Protein AF-A0A4Q5R7E9-F1 (afdb_monomer)

Structure (mmCIF, N/CA/C/O backbone):
data_AF-A0A4Q5R7E9-F1
#
_entry.id   AF-A0A4Q5R7E9-F1
#
loop_
_atom_site.group_PDB
_atom_site.id
_atom_site.type_symbol
_atom_site.label_atom_id
_atom_site.label_alt_id
_atom_site.label_comp_id
_atom_site.label_asym_id
_atom_site.label_entity_id
_atom_site.label_seq_id
_atom_site.pdbx_PDB_ins_code
_atom_site.Cartn_x
_atom_site.Cartn_y
_atom_site.Cartn_z
_atom_site.occupancy
_atom_site.B_iso_or_equiv
_atom_site.auth_seq_id
_atom_site.auth_comp_id
_atom_site.auth_asym_id
_atom_site.auth_atom_id
_atom_site.pdbx_PDB_model_num
ATOM 1 N N . MET A 1 1 ? 21.473 6.569 -1.368 1.00 50.16 1 MET A N 1
ATOM 2 C CA . MET A 1 1 ? 20.651 5.920 -2.413 1.00 50.16 1 MET A CA 1
ATOM 3 C C . MET A 1 1 ? 21.313 6.145 -3.765 1.00 50.16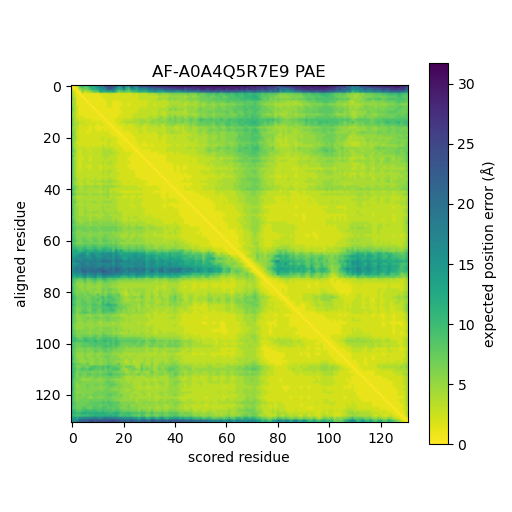 1 MET A C 1
ATOM 5 O O . MET A 1 1 ? 21.664 7.278 -4.056 1.00 50.16 1 MET A O 1
ATOM 9 N N . SER A 1 2 ? 21.540 5.091 -4.551 1.00 61.84 2 SER A N 1
ATOM 10 C CA . SER A 1 2 ? 22.075 5.212 -5.918 1.00 61.84 2 SER A CA 1
ATOM 11 C C . SER A 1 2 ? 21.026 5.866 -6.837 1.00 61.84 2 SER A C 1
ATOM 13 O O . SER A 1 2 ? 19.843 5.520 -6.760 1.00 61.84 2 SER A O 1
ATOM 15 N N . SER A 1 3 ? 21.441 6.844 -7.649 1.00 87.81 3 SER A N 1
ATOM 16 C CA . SER A 1 3 ? 20.560 7.594 -8.555 1.00 87.81 3 SER A CA 1
ATOM 17 C C . SER A 1 3 ? 20.052 6.715 -9.707 1.00 87.81 3 SER A C 1
ATOM 19 O O . SER A 1 3 ? 20.646 5.686 -10.032 1.00 87.81 3 SER A O 1
ATOM 21 N N . LEU A 1 4 ? 18.957 7.123 -10.363 1.00 92.12 4 LEU A N 1
ATOM 22 C CA . LEU A 1 4 ? 18.440 6.450 -11.567 1.00 92.12 4 LEU A CA 1
ATOM 23 C C . LEU A 1 4 ? 19.545 6.216 -12.610 1.00 92.12 4 LEU A C 1
ATOM 25 O O . LEU A 1 4 ? 19.658 5.115 -13.140 1.00 92.12 4 LEU A O 1
ATOM 29 N N . ALA A 1 5 ? 20.399 7.217 -12.839 1.00 95.31 5 ALA A N 1
ATOM 30 C CA . ALA A 1 5 ? 21.506 7.131 -13.788 1.00 95.31 5 ALA A CA 1
ATOM 31 C C . ALA A 1 5 ? 22.462 5.965 -13.480 1.00 95.31 5 ALA A C 1
ATOM 33 O O . ALA A 1 5 ? 22.836 5.225 -14.387 1.00 95.31 5 ALA A O 1
ATOM 34 N N . ALA A 1 6 ? 22.811 5.756 -12.206 1.00 95.38 6 ALA A N 1
ATOM 35 C CA . ALA A 1 6 ? 23.694 4.664 -11.804 1.00 95.38 6 ALA A CA 1
ATOM 36 C C . ALA A 1 6 ? 23.044 3.285 -12.013 1.00 95.38 6 ALA A C 1
ATOM 38 O O . ALA A 1 6 ? 23.700 2.367 -12.507 1.00 95.38 6 ALA A O 1
ATOM 39 N N . HIS A 1 7 ? 21.748 3.136 -11.708 1.00 95.12 7 HIS A N 1
ATOM 40 C CA . HIS A 1 7 ? 21.039 1.878 -11.966 1.00 95.12 7 HIS A CA 1
ATOM 41 C C . HIS A 1 7 ? 20.888 1.581 -13.461 1.00 95.12 7 HIS A C 1
ATOM 43 O O . HIS A 1 7 ? 21.051 0.428 -13.855 1.00 95.12 7 HIS A O 1
ATOM 49 N N . VAL A 1 8 ? 20.621 2.596 -14.288 1.00 96.69 8 VAL A N 1
ATOM 50 C CA . VAL A 1 8 ? 20.551 2.437 -15.749 1.00 96.69 8 VAL A CA 1
ATOM 51 C C . VAL A 1 8 ? 21.912 2.031 -16.308 1.00 96.69 8 VAL A C 1
ATOM 53 O O . VAL A 1 8 ? 21.995 1.039 -17.027 1.00 96.69 8 VAL A O 1
ATOM 56 N N . ALA A 1 9 ? 22.982 2.741 -15.938 1.00 96.88 9 ALA A N 1
ATOM 57 C CA . ALA A 1 9 ? 24.332 2.434 -16.405 1.00 96.88 9 ALA A CA 1
ATOM 58 C C . ALA A 1 9 ? 24.749 0.999 -16.047 1.00 96.88 9 ALA A C 1
ATOM 60 O O . ALA A 1 9 ? 25.239 0.266 -16.903 1.00 96.88 9 ALA A O 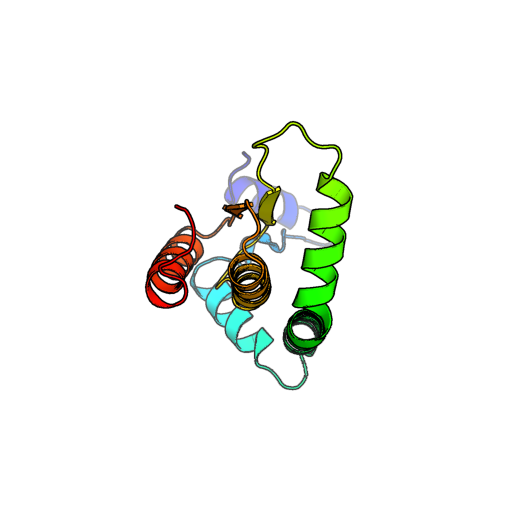1
ATOM 61 N N . HIS A 1 10 ? 24.502 0.579 -14.802 1.00 96.44 10 HIS A N 1
ATOM 62 C CA . HIS A 1 10 ? 24.806 -0.778 -14.355 1.00 96.44 10 HIS A CA 1
ATOM 63 C C . HIS A 1 10 ? 23.965 -1.830 -15.088 1.00 96.44 10 HIS A C 1
ATOM 65 O O . HIS A 1 10 ? 24.513 -2.769 -15.658 1.00 96.44 10 HIS A O 1
ATOM 71 N N . GLY A 1 11 ? 22.641 -1.665 -15.106 1.00 96.69 11 GLY A N 1
ATOM 72 C CA . GLY A 1 11 ? 21.724 -2.652 -15.672 1.00 96.69 11 GLY A CA 1
ATOM 73 C C . GLY A 1 11 ? 21.862 -2.821 -17.187 1.00 96.69 11 GLY A C 1
ATOM 74 O O . GLY A 1 11 ? 21.720 -3.928 -17.708 1.00 96.69 11 GLY A O 1
ATOM 75 N N . PHE A 1 12 ? 22.207 -1.750 -17.909 1.00 97.50 12 PHE A N 1
ATOM 76 C CA . PHE A 1 12 ? 22.389 -1.801 -19.365 1.00 97.50 12 PHE A CA 1
ATOM 77 C C . PHE A 1 12 ? 23.768 -2.324 -19.783 1.00 97.50 12 PHE A C 1
ATOM 79 O O . PHE A 1 12 ? 23.927 -2.747 -20.931 1.00 97.50 12 PHE A O 1
ATOM 86 N N . ALA A 1 13 ? 24.738 -2.345 -18.864 1.00 97.62 13 ALA A N 1
ATOM 87 C CA . ALA A 1 13 ? 26.031 -2.994 -19.068 1.00 97.62 13 ALA A CA 1
ATOM 88 C C . ALA A 1 13 ? 25.972 -4.528 -18.900 1.00 97.62 13 ALA A C 1
ATOM 90 O O . ALA A 1 13 ? 26.899 -5.222 -19.313 1.00 97.62 13 ALA A O 1
ATOM 91 N N . GLN A 1 14 ? 24.901 -5.075 -18.312 1.00 97.75 14 GLN A N 1
ATOM 92 C CA . GLN A 1 14 ? 24.735 -6.518 -18.104 1.00 97.75 14 GLN A CA 1
ATOM 93 C C . GLN A 1 14 ? 24.272 -7.263 -19.368 1.00 97.75 14 GLN A C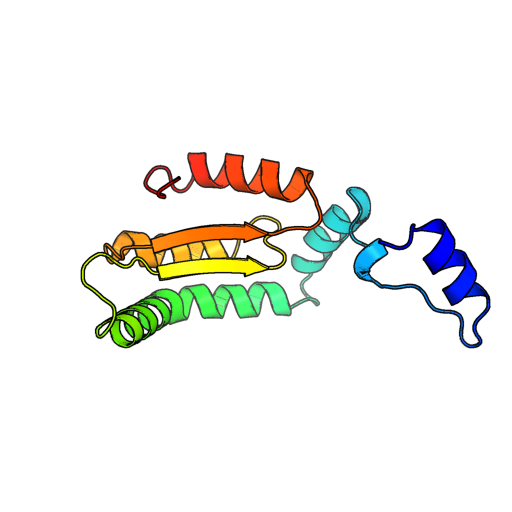 1
ATOM 95 O O . GLN A 1 14 ? 23.695 -6.685 -20.294 1.00 97.75 14 GLN A O 1
ATOM 100 N N . THR A 1 15 ? 24.501 -8.581 -19.388 1.00 96.62 15 THR A N 1
ATOM 101 C CA . THR A 1 15 ? 23.925 -9.512 -20.372 1.00 96.62 15 THR A CA 1
ATOM 102 C C . THR A 1 15 ? 23.309 -10.711 -19.634 1.00 96.62 15 THR A C 1
ATOM 104 O O . THR A 1 15 ? 24.063 -11.503 -19.070 1.00 96.62 15 THR A O 1
ATOM 107 N N . PRO A 1 16 ? 21.968 -10.854 -19.616 1.00 95.50 16 PRO A N 1
ATOM 108 C CA . PRO A 1 16 ? 20.986 -9.968 -20.248 1.00 95.50 16 PRO A CA 1
ATOM 109 C C . PRO A 1 16 ? 20.907 -8.592 -19.567 1.00 95.50 16 PRO A C 1
ATOM 111 O O . PRO A 1 16 ? 21.200 -8.451 -18.382 1.00 95.50 16 PRO A O 1
ATOM 114 N N . LYS A 1 17 ? 20.503 -7.571 -20.334 1.00 98.12 17 LYS A N 1
ATOM 115 C CA . LYS A 1 17 ? 20.248 -6.227 -19.798 1.00 98.12 17 LYS A CA 1
ATOM 116 C C . LYS A 1 17 ? 19.065 -6.278 -18.841 1.00 98.12 17 LYS A C 1
ATOM 118 O O . LYS A 1 17 ? 18.093 -6.984 -19.104 1.00 98.12 17 LYS A O 1
ATOM 123 N N . SER A 1 18 ? 19.126 -5.498 -17.770 1.00 96.44 18 SER A N 1
ATOM 124 C CA . SER A 1 18 ? 18.052 -5.437 -16.782 1.00 96.44 18 SER A CA 1
ATOM 125 C C . SER A 1 18 ? 17.833 -4.013 -16.275 1.00 96.44 18 SER A C 1
ATOM 127 O O . SER A 1 18 ? 18.714 -3.159 -16.359 1.00 96.44 18 SER A O 1
ATOM 129 N N . LEU A 1 19 ? 16.636 -3.742 -15.759 1.00 95.88 19 LEU A N 1
ATOM 130 C CA . LEU A 1 19 ? 16.340 -2.537 -14.994 1.00 95.88 19 LEU A CA 1
ATOM 131 C C . LEU A 1 19 ? 15.282 -2.884 -13.942 1.00 95.88 19 LEU A C 1
ATOM 133 O O . LEU A 1 19 ? 14.395 -3.696 -14.190 1.00 95.88 19 LEU A O 1
ATOM 137 N N . SER A 1 20 ? 15.386 -2.296 -12.749 1.00 92.81 20 SER A N 1
ATOM 138 C CA . SER A 1 20 ? 14.429 -2.557 -11.669 1.00 92.81 20 SER A CA 1
ATOM 139 C C . SER A 1 20 ? 13.022 -2.090 -12.054 1.00 92.81 20 SER A C 1
ATOM 141 O O . SER A 1 20 ? 12.843 -0.947 -12.475 1.00 92.81 20 SER A O 1
ATOM 143 N N . SER A 1 21 ? 12.018 -2.937 -11.818 1.00 92.12 21 SER A N 1
ATOM 144 C CA . SER A 1 21 ? 10.600 -2.626 -12.052 1.00 92.12 21 SER A CA 1
ATOM 145 C C . SER A 1 21 ? 10.079 -1.451 -11.224 1.00 92.12 21 SER A C 1
ATOM 147 O O . SER A 1 21 ? 9.055 -0.876 -11.573 1.00 92.12 21 SER A O 1
ATOM 149 N N . LYS A 1 22 ? 10.792 -1.025 -10.169 1.00 87.94 22 LYS A N 1
ATOM 150 C CA . LYS A 1 22 ? 10.429 0.171 -9.389 1.00 87.94 22 LYS A CA 1
ATOM 151 C C . LYS A 1 22 ? 10.333 1.438 -10.248 1.00 87.94 22 LYS A C 1
ATOM 153 O O . LYS A 1 22 ? 9.654 2.382 -9.870 1.00 87.94 22 LYS A O 1
ATOM 158 N N . TYR A 1 23 ? 11.011 1.454 -11.397 1.00 90.12 23 TYR A N 1
ATOM 159 C CA . TYR A 1 23 ? 10.977 2.562 -12.348 1.00 90.12 23 TYR A CA 1
ATOM 160 C C . TYR A 1 23 ? 9.741 2.583 -13.246 1.00 90.12 23 TYR A C 1
ATOM 162 O O . TYR A 1 23 ? 9.560 3.549 -13.977 1.00 90.12 23 TYR A O 1
ATOM 170 N N . PHE A 1 24 ? 8.872 1.572 -13.168 1.00 88.69 24 PHE A N 1
ATOM 171 C CA . PHE A 1 24 ? 7.551 1.639 -13.788 1.00 88.69 24 PHE A CA 1
ATOM 172 C C . PHE A 1 24 ? 6.601 2.589 -13.055 1.00 88.69 24 PHE A C 1
ATOM 174 O O . PHE A 1 24 ? 5.608 2.982 -13.639 1.00 88.69 24 PHE A O 1
ATOM 181 N N . TYR A 1 25 ? 6.875 2.972 -11.806 1.00 85.00 25 TYR A N 1
ATOM 182 C CA . TYR A 1 25 ? 5.913 3.682 -10.953 1.00 85.00 25 TYR A CA 1
ATOM 183 C C . TYR A 1 25 ? 6.193 5.187 -10.853 1.00 85.00 25 TYR A C 1
ATOM 185 O O . TYR A 1 25 ? 6.141 5.776 -9.772 1.00 85.00 25 TYR A O 1
ATOM 193 N N . ASP A 1 26 ? 6.510 5.824 -11.983 1.00 86.19 26 ASP A N 1
ATOM 194 C CA . ASP A 1 26 ? 6.362 7.277 -12.084 1.00 86.19 26 ASP A CA 1
ATOM 195 C C . ASP A 1 26 ? 4.868 7.656 -12.170 1.00 86.19 26 ASP A C 1
ATOM 197 O O . ASP A 1 26 ? 3.985 6.796 -12.170 1.00 86.19 26 ASP A O 1
ATOM 201 N N . ALA A 1 27 ? 4.543 8.948 -12.250 1.00 83.75 27 ALA A N 1
ATOM 202 C CA . ALA A 1 27 ? 3.144 9.377 -12.296 1.00 83.75 27 ALA A CA 1
ATOM 203 C C . ALA A 1 27 ? 2.354 8.763 -13.475 1.00 83.75 27 ALA A C 1
ATOM 205 O O . ALA A 1 27 ? 1.153 8.523 -13.352 1.00 83.75 27 ALA A O 1
ATOM 206 N N . ALA A 1 28 ? 2.996 8.520 -14.623 1.00 90.00 28 ALA A N 1
ATOM 207 C CA . ALA A 1 28 ? 2.335 7.951 -15.793 1.00 90.00 28 ALA A CA 1
ATOM 208 C C . ALA A 1 28 ? 2.154 6.437 -15.657 1.00 90.00 28 ALA A C 1
ATOM 210 O O . ALA A 1 28 ? 1.055 5.926 -15.882 1.00 90.00 28 ALA A O 1
ATOM 211 N N . GLY A 1 29 ? 3.201 5.725 -15.259 1.00 90.12 29 GLY A N 1
ATOM 212 C CA . GLY A 1 29 ? 3.146 4.283 -15.100 1.00 90.12 29 GLY A CA 1
ATOM 213 C C . GLY A 1 29 ? 2.305 3.835 -13.903 1.00 90.12 29 GLY A C 1
ATOM 214 O O . GLY A 1 29 ? 1.617 2.823 -14.011 1.00 90.12 29 GLY A O 1
ATOM 215 N N . SER A 1 30 ? 2.199 4.638 -12.839 1.00 84.62 30 SER A N 1
ATOM 216 C CA . SER A 1 30 ? 1.217 4.403 -11.769 1.00 84.62 30 SER A CA 1
ATOM 217 C C . SER A 1 30 ? -0.225 4.495 -12.282 1.00 84.62 30 SER A C 1
ATOM 219 O O . SER A 1 30 ? -1.037 3.626 -11.970 1.00 84.62 30 SER A O 1
ATOM 221 N N . ARG A 1 31 ? -0.552 5.475 -13.142 1.00 86.94 31 ARG A N 1
ATOM 222 C CA . ARG A 1 31 ? -1.881 5.544 -13.786 1.00 86.94 31 ARG A CA 1
ATOM 223 C C . ARG A 1 31 ? -2.142 4.354 -14.709 1.00 86.94 31 ARG A C 1
ATOM 225 O O . ARG A 1 31 ? -3.251 3.828 -14.716 1.00 86.94 31 ARG A O 1
ATOM 232 N N . LEU A 1 32 ? -1.135 3.909 -15.462 1.00 93.56 32 LEU A N 1
ATOM 233 C CA . LEU A 1 32 ? -1.250 2.699 -16.283 1.00 93.56 32 LEU A CA 1
ATOM 234 C C . LEU A 1 32 ? -1.485 1.457 -15.418 1.00 93.56 32 LEU A C 1
ATOM 236 O O . LEU A 1 32 ? -2.322 0.627 -15.761 1.00 93.56 32 LEU A O 1
ATOM 240 N N . PHE A 1 33 ? -0.804 1.337 -14.277 1.00 90.31 33 PHE A N 1
ATOM 241 C CA . PHE A 1 33 ? -1.015 0.224 -13.357 1.00 90.31 33 PHE A CA 1
ATOM 242 C C . PHE A 1 33 ? -2.440 0.207 -12.791 1.00 90.31 33 PHE A C 1
ATOM 244 O O . PHE A 1 33 ? -3.066 -0.848 -12.758 1.00 90.31 33 PHE A O 1
ATOM 251 N N . GLN A 1 34 ? -3.004 1.371 -12.454 1.00 88.25 34 GLN A N 1
ATOM 252 C CA . GLN A 1 34 ? -4.413 1.485 -12.054 1.00 88.25 34 GLN A CA 1
ATOM 253 C C . GLN A 1 34 ? -5.374 0.988 -13.145 1.00 88.25 34 GLN A C 1
ATOM 255 O O . GLN A 1 34 ? -6.329 0.269 -12.859 1.00 88.25 34 GLN A O 1
ATOM 260 N N . GLN A 1 35 ? -5.092 1.292 -14.415 1.00 94.19 35 GLN A N 1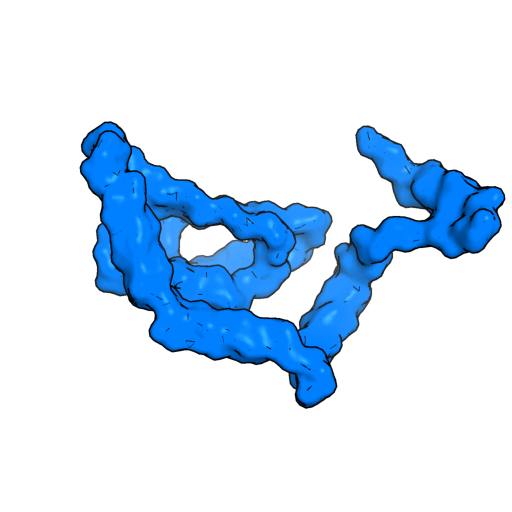
ATOM 261 C CA . GLN A 1 35 ? -5.868 0.757 -15.538 1.00 94.19 35 GLN A CA 1
ATOM 262 C C . GLN A 1 35 ? -5.701 -0.761 -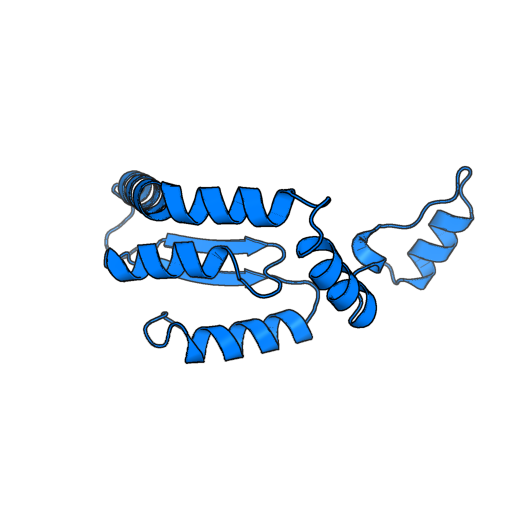15.682 1.00 94.19 35 GLN A C 1
ATOM 264 O O . GLN A 1 35 ? -6.688 -1.457 -15.908 1.00 94.19 35 GLN A O 1
ATOM 269 N N . ILE A 1 36 ? -4.480 -1.282 -15.502 1.00 95.88 36 ILE A N 1
ATOM 270 C CA . ILE A 1 36 ? -4.203 -2.726 -15.508 1.00 95.88 36 ILE A CA 1
ATOM 271 C C . ILE A 1 36 ? -5.034 -3.433 -14.437 1.00 95.88 36 ILE A C 1
ATOM 273 O O . ILE A 1 36 ? -5.638 -4.460 -14.727 1.00 95.88 36 ILE A O 1
ATOM 277 N N . MET A 1 37 ? -5.128 -2.871 -13.231 1.00 93.50 37 MET A N 1
ATOM 278 C CA . MET A 1 37 ? -5.908 -3.452 -12.134 1.00 93.50 37 MET A CA 1
ATOM 279 C C . MET A 1 37 ? -7.411 -3.577 -12.429 1.00 93.50 37 MET A C 1
ATOM 281 O O . MET A 1 37 ? -8.082 -4.416 -11.825 1.00 93.50 37 MET A O 1
ATOM 285 N N . ALA A 1 38 ? -7.938 -2.778 -13.361 1.00 93.19 38 ALA A N 1
ATOM 286 C CA . ALA A 1 38 ? -9.331 -2.837 -13.797 1.00 93.19 38 ALA A CA 1
ATOM 287 C C . ALA A 1 38 ? -9.580 -3.856 -14.927 1.00 93.19 38 ALA A C 1
ATOM 289 O O . ALA A 1 38 ? -10.737 -4.111 -15.272 1.00 93.19 38 ALA A O 1
ATOM 290 N N . LEU A 1 39 ? -8.530 -4.442 -15.516 1.00 97.19 39 LEU A N 1
ATOM 291 C CA . LEU A 1 39 ? -8.673 -5.358 -16.645 1.00 97.19 39 LEU A CA 1
ATOM 292 C C . LEU A 1 39 ? -9.346 -6.682 -16.238 1.00 97.19 39 LEU A C 1
ATOM 294 O O . LEU A 1 39 ? -9.037 -7.257 -15.184 1.00 97.19 39 LEU A O 1
ATOM 298 N N . PRO A 1 40 ? -10.223 -7.242 -17.091 1.00 96.75 40 PRO A N 1
ATOM 299 C CA . PRO A 1 40 ? -10.845 -8.538 -16.838 1.00 96.75 40 PRO A CA 1
ATOM 300 C C . PRO A 1 40 ? -9.830 -9.688 -16.813 1.00 96.75 40 PRO A C 1
ATOM 302 O O . PRO A 1 40 ? -10.106 -10.715 -16.206 1.00 96.75 40 PRO A O 1
ATOM 305 N N . GLU A 1 41 ? -8.637 -9.542 -17.377 1.00 97.69 41 GLU A N 1
ATOM 306 C CA . GLU A 1 41 ? -7.566 -10.541 -17.304 1.00 97.69 41 GLU A CA 1
ATOM 307 C C . GLU A 1 41 ? -6.764 -10.430 -15.996 1.00 97.69 41 GLU A C 1
ATOM 309 O O . GLU A 1 41 ? -6.274 -11.433 -15.472 1.00 97.69 41 GLU A O 1
ATOM 314 N N . TYR A 1 42 ? -6.673 -9.228 -15.417 1.00 97.44 42 TYR A N 1
ATOM 315 C CA . TYR A 1 42 ? -5.900 -8.961 -14.204 1.00 97.44 42 TYR A CA 1
ATOM 316 C C . TYR A 1 42 ? -6.749 -9.174 -12.944 1.00 97.44 42 TYR A C 1
ATOM 318 O O . TYR A 1 42 ? -7.223 -8.248 -12.289 1.00 97.44 42 TYR A O 1
ATOM 326 N N . TYR A 1 43 ? -6.965 -10.438 -12.587 1.00 97.19 43 TYR A N 1
ATOM 327 C CA . TYR A 1 43 ? -7.743 -10.796 -11.400 1.00 97.19 43 TYR A CA 1
ATOM 328 C C . TYR A 1 43 ? -7.170 -10.434 -10.018 1.00 97.19 43 TYR A C 1
ATOM 330 O O . TYR A 1 43 ? -7.995 -10.307 -9.110 1.00 97.19 43 TYR A O 1
ATOM 338 N N . PRO A 1 44 ? -5.847 -10.261 -9.798 1.00 96.50 44 PRO A N 1
ATOM 339 C CA . PRO A 1 44 ? -5.303 -10.110 -8.449 1.00 96.50 44 PRO A CA 1
ATOM 340 C C . PRO A 1 44 ? -6.007 -9.046 -7.603 1.00 96.50 44 PRO A C 1
ATOM 342 O O . PRO A 1 44 ? -6.461 -9.354 -6.503 1.00 96.50 44 PRO A O 1
ATOM 345 N N . THR A 1 45 ? -6.202 -7.840 -8.145 1.00 93.88 45 THR A N 1
ATOM 346 C CA . THR A 1 45 ? -6.820 -6.729 -7.407 1.00 93.88 45 THR A CA 1
ATOM 347 C C . THR A 1 45 ? -8.248 -7.047 -6.974 1.00 93.88 45 THR A C 1
ATOM 349 O O . THR A 1 45 ? -8.588 -6.871 -5.806 1.00 93.88 45 THR A O 1
ATOM 352 N N . ARG A 1 46 ? -9.091 -7.563 -7.880 1.00 95.12 46 ARG A N 1
ATOM 353 C CA . ARG A 1 46 ? -10.489 -7.894 -7.543 1.00 95.12 46 ARG A CA 1
ATOM 354 C C . ARG A 1 46 ? -10.601 -9.082 -6.593 1.00 95.12 46 ARG A C 1
ATOM 356 O O . ARG A 1 46 ? -11.496 -9.098 -5.755 1.00 95.12 46 ARG A O 1
ATOM 363 N N . THR A 1 47 ? -9.714 -10.068 -6.709 1.00 96.94 47 THR A N 1
ATOM 364 C CA . THR A 1 47 ? -9.722 -11.238 -5.826 1.00 96.94 47 THR A CA 1
ATOM 365 C C . THR A 1 47 ? -9.309 -10.851 -4.415 1.00 96.94 47 THR A C 1
ATOM 367 O O . THR A 1 47 ? -9.978 -11.237 -3.462 1.00 96.94 47 THR A O 1
ATOM 370 N N . GLU A 1 48 ? -8.258 -10.048 -4.271 1.00 95.62 48 GLU A N 1
ATOM 371 C CA . GLU A 1 48 ? -7.830 -9.545 -2.968 1.00 95.62 48 GLU A CA 1
ATOM 372 C C . GLU A 1 48 ? -8.901 -8.647 -2.336 1.00 95.62 48 GLU A C 1
ATOM 374 O O . GLU A 1 48 ? -9.233 -8.818 -1.164 1.00 95.62 48 GLU A O 1
ATOM 379 N N . LEU A 1 49 ? -9.518 -7.762 -3.128 1.00 94.75 49 LEU A N 1
ATOM 380 C CA . LEU A 1 49 ? -10.636 -6.936 -2.675 1.00 94.75 49 LEU A CA 1
ATOM 381 C C . LEU A 1 49 ? -11.793 -7.791 -2.135 1.00 94.75 49 LEU A C 1
ATOM 383 O O . LEU A 1 49 ? -12.298 -7.516 -1.049 1.00 94.75 49 LEU A O 1
ATOM 387 N N . ALA A 1 50 ? -12.176 -8.850 -2.855 1.00 96.50 50 ALA A N 1
ATOM 388 C CA . ALA A 1 50 ? -13.233 -9.765 -2.427 1.00 96.50 50 ALA A CA 1
ATOM 389 C C . ALA A 1 50 ? -12.884 -10.493 -1.116 1.00 96.50 50 ALA A C 1
ATOM 391 O O . ALA A 1 50 ? -13.762 -10.702 -0.279 1.00 96.50 50 ALA A O 1
ATOM 392 N N . ILE A 1 51 ? -11.610 -10.840 -0.902 1.00 96.38 51 ILE A N 1
ATOM 393 C CA . ILE A 1 51 ? -11.149 -11.432 0.361 1.00 96.38 51 ILE A CA 1
ATOM 394 C C . ILE A 1 51 ? -11.303 -10.427 1.505 1.00 96.38 51 ILE A C 1
ATOM 396 O O . ILE A 1 51 ? -11.885 -10.783 2.528 1.00 96.38 51 ILE A O 1
ATOM 400 N N . PHE A 1 52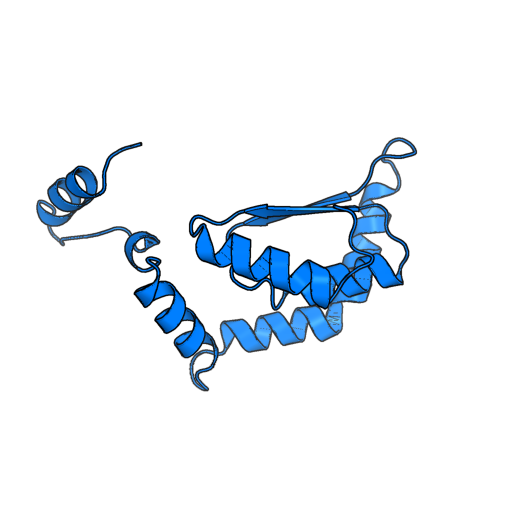 ? -10.856 -9.178 1.336 1.00 95.50 52 PHE A N 1
ATOM 401 C CA . PHE A 1 52 ? -11.032 -8.141 2.361 1.00 95.50 52 PHE A CA 1
ATOM 402 C C . PHE A 1 52 ? -12.509 -7.887 2.673 1.00 95.50 52 PHE A C 1
ATOM 404 O O . PHE A 1 52 ? -12.875 -7.811 3.840 1.00 95.50 52 PHE A O 1
ATOM 411 N N . GLN A 1 53 ? -13.371 -7.829 1.655 1.00 95.19 53 GLN A N 1
ATOM 412 C CA . GLN A 1 53 ? -14.817 -7.662 1.847 1.00 95.19 53 GLN A CA 1
ATOM 413 C C . GLN A 1 53 ? -15.449 -8.827 2.617 1.00 95.19 53 GLN A C 1
ATOM 415 O O . GLN A 1 53 ? -16.333 -8.610 3.441 1.00 95.19 53 GLN A O 1
ATOM 420 N N . ALA A 1 54 ? -15.019 -10.062 2.349 1.00 96.50 54 ALA A N 1
ATOM 421 C CA . ALA A 1 54 ? -15.593 -11.248 2.978 1.00 96.50 54 ALA A CA 1
ATOM 422 C C . ALA A 1 54 ? -15.016 -11.540 4.373 1.00 96.50 54 ALA A C 1
ATOM 424 O O . ALA A 1 54 ? -15.705 -12.125 5.205 1.00 96.50 54 ALA A O 1
ATOM 425 N N . GLN A 1 55 ? -13.750 -11.191 4.613 1.00 96.06 55 GLN A N 1
ATOM 426 C CA . GLN A 1 55 ? -12.992 -11.625 5.792 1.00 96.06 55 GLN A CA 1
ATOM 427 C C . GLN A 1 55 ? -12.550 -10.478 6.704 1.00 96.06 55 GLN A C 1
ATOM 429 O O . GLN A 1 55 ? -11.993 -10.747 7.765 1.00 96.06 55 GLN A O 1
ATOM 434 N N . GLY A 1 56 ? -12.784 -9.215 6.340 1.00 92.94 56 GLY A N 1
ATOM 435 C CA . GLY A 1 56 ? -12.266 -8.060 7.076 1.00 92.94 56 GLY A CA 1
ATOM 436 C C . GLY A 1 56 ? -12.656 -8.049 8.559 1.00 92.94 56 GLY A C 1
ATOM 437 O O . GLY A 1 56 ? -11.785 -7.922 9.419 1.00 92.94 56 GLY A O 1
ATOM 438 N N . ALA A 1 57 ? -13.916 -8.353 8.886 1.00 92.56 57 ALA A N 1
ATOM 439 C CA . ALA A 1 57 ? -14.357 -8.493 10.275 1.00 92.56 57 ALA A CA 1
ATOM 440 C C . ALA A 1 57 ? -13.590 -9.586 11.048 1.00 92.56 57 ALA A C 1
ATOM 442 O O . ALA A 1 57 ? -13.152 -9.348 12.173 1.00 92.56 57 ALA A O 1
ATOM 443 N N . ALA A 1 58 ? -13.384 -10.761 10.441 1.00 95.12 58 ALA A N 1
ATOM 444 C CA . ALA A 1 58 ? -12.646 -11.867 11.055 1.00 95.12 58 ALA A CA 1
ATOM 445 C C . ALA A 1 58 ? -11.155 -11.535 11.234 1.00 95.12 58 ALA A C 1
ATOM 447 O O . ALA A 1 58 ? -10.561 -11.878 12.257 1.00 95.12 58 ALA A O 1
ATOM 448 N N . ILE A 1 59 ? -10.560 -10.818 10.274 1.00 93.75 59 ILE A N 1
ATOM 449 C CA . ILE A 1 59 ? -9.188 -10.307 10.374 1.00 93.75 59 ILE A CA 1
ATOM 450 C C . ILE A 1 59 ? -9.069 -9.372 11.581 1.00 93.75 59 ILE A C 1
ATOM 452 O O . ILE A 1 59 ? -8.169 -9.551 12.399 1.00 93.75 59 ILE A O 1
ATOM 456 N N . VAL A 1 60 ? -9.989 -8.415 11.740 1.00 92.06 60 VAL A N 1
ATOM 457 C CA . VAL A 1 60 ? -9.981 -7.487 12.883 1.00 92.06 60 VAL A CA 1
ATOM 458 C C . VAL A 1 60 ? -10.118 -8.223 14.213 1.00 92.06 60 VAL A C 1
ATOM 460 O O . VAL A 1 60 ? -9.352 -7.941 15.133 1.00 92.06 60 VAL A O 1
ATOM 463 N N . GLN A 1 61 ? -11.021 -9.200 14.310 1.00 91.19 61 GLN A N 1
ATOM 464 C CA . GLN A 1 61 ? -11.170 -10.012 15.523 1.00 91.19 61 GLN A CA 1
ATOM 465 C C . GLN A 1 61 ? -9.874 -10.750 15.877 1.00 91.19 61 GLN A C 1
ATOM 467 O O . GLN A 1 61 ? -9.453 -10.746 17.035 1.00 91.19 61 GLN A O 1
ATOM 472 N N . ALA A 1 62 ? -9.208 -11.346 14.883 1.00 91.62 62 ALA A N 1
ATOM 473 C CA . ALA A 1 62 ? -7.935 -12.028 15.089 1.00 91.62 62 ALA A CA 1
ATOM 474 C C . ALA A 1 62 ? -6.825 -11.060 15.539 1.00 91.62 62 ALA A C 1
ATOM 476 O O . ALA A 1 62 ? -6.056 -11.386 16.445 1.00 91.62 62 ALA A O 1
ATOM 477 N N . LEU A 1 63 ? -6.767 -9.859 14.953 1.00 89.25 63 LEU A N 1
ATOM 478 C CA . LEU A 1 63 ? -5.816 -8.813 15.343 1.00 89.25 63 LEU A CA 1
ATOM 479 C C . LEU A 1 63 ? -6.048 -8.356 16.788 1.00 89.25 63 LEU A C 1
ATOM 481 O O . LEU A 1 63 ? -5.100 -8.306 17.569 1.00 89.25 63 LEU A O 1
ATOM 485 N N . GLN A 1 64 ? -7.301 -8.087 17.165 1.00 84.25 64 GLN A N 1
ATOM 486 C CA . GLN A 1 64 ? -7.661 -7.674 18.523 1.00 84.25 64 GLN A CA 1
ATOM 487 C C . GLN A 1 64 ? -7.311 -8.751 19.557 1.00 84.25 64 GLN A C 1
ATOM 489 O O . GLN A 1 64 ? -6.715 -8.434 20.589 1.00 84.25 64 GLN A O 1
ATOM 494 N N . ALA A 1 65 ? -7.612 -10.020 19.263 1.00 85.00 65 ALA A N 1
ATOM 495 C CA . ALA A 1 65 ? -7.262 -11.143 20.129 1.00 85.00 65 ALA A CA 1
ATOM 49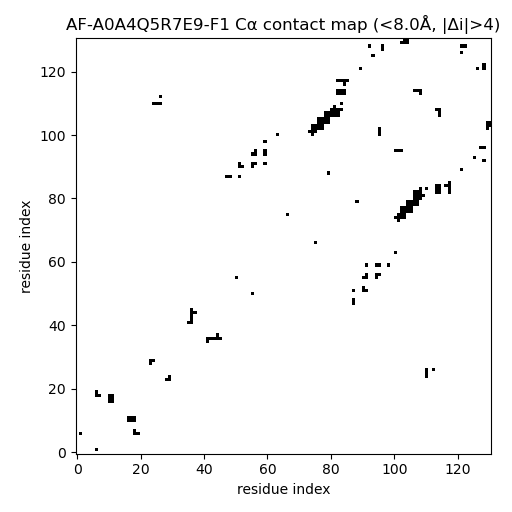6 C C . ALA A 1 65 ? -5.742 -11.260 20.337 1.00 85.00 65 ALA A C 1
ATOM 498 O O . ALA A 1 65 ? -5.293 -11.453 21.464 1.00 85.00 65 ALA A O 1
ATOM 499 N N . GLY A 1 66 ? -4.946 -11.078 19.279 1.00 81.06 66 GLY A N 1
ATOM 500 C CA . GLY A 1 66 ? -3.481 -11.082 19.370 1.00 81.06 66 GLY A CA 1
ATOM 501 C C . GLY A 1 66 ? -2.907 -9.921 20.192 1.00 81.06 66 GLY A C 1
ATOM 502 O O . GLY A 1 66 ? -1.825 -10.045 20.758 1.00 81.06 66 GLY A O 1
ATOM 503 N N . THR A 1 67 ? -3.637 -8.808 20.296 1.00 77.25 67 THR A N 1
ATOM 504 C CA . THR A 1 67 ? -3.252 -7.641 21.109 1.00 77.25 67 THR A CA 1
ATOM 505 C C . THR A 1 67 ? -3.823 -7.653 22.529 1.00 77.25 67 THR A C 1
ATOM 507 O O . THR A 1 67 ? -3.577 -6.715 23.280 1.00 77.25 67 THR A O 1
ATOM 510 N N . ALA A 1 68 ? -4.557 -8.697 22.930 1.00 74.88 68 ALA A N 1
ATOM 511 C CA . ALA A 1 68 ? -5.198 -8.758 24.246 1.00 74.88 68 ALA A CA 1
ATOM 512 C C . ALA A 1 68 ? -4.199 -8.758 25.421 1.00 74.88 68 ALA A C 1
ATOM 514 O O . ALA A 1 68 ? -4.542 -8.324 26.517 1.00 74.88 68 ALA A O 1
ATOM 515 N N . GLU A 1 69 ? -2.965 -9.216 25.191 1.00 79.44 69 GLU A N 1
ATOM 516 C CA . GLU A 1 69 ? -1.878 -9.194 26.181 1.00 79.44 69 GLU A CA 1
ATOM 517 C C . GLU A 1 69 ? -1.040 -7.903 26.136 1.00 79.44 69 GLU A C 1
ATOM 519 O O . GLU A 1 69 ? -0.121 -7.729 26.940 1.00 79.44 69 GLU A O 1
ATOM 524 N N . ALA A 1 70 ? -1.326 -6.988 25.203 1.00 74.44 70 ALA A N 1
ATOM 525 C CA . ALA A 1 70 ? -0.604 -5.728 25.114 1.00 74.44 70 ALA A CA 1
ATOM 526 C C . ALA A 1 70 ? -0.914 -4.833 26.333 1.00 74.44 70 ALA A C 1
ATOM 528 O O . ALA A 1 70 ? -2.038 -4.845 26.845 1.00 74.44 70 ALA A O 1
ATOM 529 N N . PRO A 1 71 ? 0.059 -4.029 26.807 1.00 78.25 71 PRO A N 1
ATOM 530 C CA . PRO A 1 71 ? -0.171 -3.022 27.833 1.00 78.25 71 PRO A CA 1
ATOM 531 C C . PRO A 1 71 ? -1.428 -2.190 27.565 1.00 78.25 71 PRO A C 1
ATOM 533 O O . PRO A 1 71 ? -1.683 -1.760 26.438 1.00 78.25 71 PRO A O 1
ATOM 536 N N . ALA A 1 72 ? -2.194 -1.930 28.627 1.00 72.44 72 ALA A N 1
ATOM 537 C CA . ALA A 1 72 ? -3.405 -1.126 28.545 1.00 72.44 72 ALA A CA 1
ATOM 538 C C . ALA A 1 72 ? -3.113 0.225 27.866 1.00 72.44 72 ALA A C 1
ATOM 540 O O . ALA A 1 72 ? -2.238 0.974 28.301 1.00 72.44 72 ALA A O 1
ATOM 541 N N . GLY A 1 73 ? -3.853 0.522 26.795 1.00 70.25 73 GLY A N 1
ATOM 542 C CA . GLY A 1 73 ? -3.689 1.743 26.001 1.00 70.25 73 GLY A CA 1
ATOM 543 C C . GLY A 1 73 ? -2.768 1.619 24.782 1.00 70.25 73 GLY A C 1
ATOM 544 O O . GLY A 1 73 ? -2.625 2.601 24.054 1.00 70.25 73 GLY A O 1
ATOM 545 N N . GLN A 1 74 ? -2.170 0.454 24.510 1.00 78.06 74 GLN A N 1
ATOM 546 C CA . GLN A 1 74 ? -1.416 0.243 23.273 1.00 78.06 74 GLN A CA 1
ATOM 547 C C . GLN A 1 74 ? -2.361 -0.021 22.088 1.00 78.06 74 GLN A C 1
ATOM 549 O O . GLN A 1 74 ? -3.090 -1.008 22.061 1.00 78.06 74 GLN A O 1
ATOM 554 N N . ALA A 1 75 ? -2.334 0.876 21.101 1.00 82.94 75 ALA A N 1
ATOM 555 C CA . ALA A 1 75 ? -3.101 0.762 19.864 1.00 82.94 75 ALA A CA 1
ATOM 556 C C . ALA A 1 75 ? -2.368 -0.092 18.812 1.00 82.94 75 ALA A C 1
ATOM 558 O O . ALA A 1 75 ? -1.135 -0.097 18.746 1.00 82.94 75 ALA A O 1
ATOM 559 N N . LEU A 1 76 ? -3.129 -0.773 17.953 1.00 88.69 76 LEU A N 1
ATOM 560 C CA . LEU A 1 76 ? -2.607 -1.484 16.785 1.00 88.69 76 LEU A CA 1
ATOM 561 C C . LEU A 1 76 ? -2.027 -0.489 15.767 1.00 88.69 76 LEU A C 1
ATOM 563 O O . LEU A 1 76 ? -2.699 0.464 15.392 1.00 88.69 76 LEU A O 1
ATOM 567 N N . ALA A 1 77 ? -0.826 -0.737 15.249 1.00 89.88 77 ALA A N 1
ATOM 568 C CA . ALA A 1 77 ? -0.291 0.030 14.123 1.00 89.88 77 ALA A CA 1
ATOM 569 C C . ALA A 1 77 ? -0.546 -0.712 12.802 1.00 89.88 77 ALA A C 1
ATOM 571 O O . ALA A 1 77 ? 0.021 -1.779 12.563 1.00 89.88 77 ALA A O 1
ATOM 572 N N . VAL A 1 78 ? -1.375 -0.138 11.931 1.00 92.19 78 VAL A N 1
ATOM 573 C CA . VAL A 1 78 ? -1.630 -0.643 10.576 1.00 92.19 78 VAL A CA 1
ATOM 574 C C . VAL A 1 78 ? -0.690 0.074 9.613 1.00 92.19 78 VAL A C 1
ATOM 576 O O . VAL A 1 78 ? -0.947 1.209 9.215 1.00 92.19 78 VAL A O 1
ATOM 579 N N . VAL A 1 79 ? 0.419 -0.577 9.260 1.00 93.75 79 VAL A N 1
ATOM 580 C CA . VAL A 1 79 ? 1.420 -0.034 8.331 1.00 93.75 79 VAL A CA 1
ATOM 581 C C . VAL A 1 79 ? 1.189 -0.617 6.940 1.00 93.75 79 VAL A C 1
ATOM 583 O O . VAL A 1 79 ? 1.363 -1.820 6.742 1.00 93.75 79 VAL A O 1
ATOM 586 N N . GLU A 1 80 ? 0.820 0.222 5.973 1.00 93.88 80 GLU A N 1
ATOM 587 C CA . GLU A 1 80 ? 0.606 -0.202 4.586 1.00 93.88 80 GLU A CA 1
ATOM 588 C C . GLU A 1 80 ? 1.816 0.153 3.720 1.00 93.88 80 GLU A C 1
ATOM 590 O O . GLU A 1 80 ? 2.161 1.322 3.558 1.00 93.88 80 GLU A O 1
ATOM 595 N N . LEU A 1 81 ? 2.461 -0.869 3.156 1.00 93.19 81 LEU A N 1
ATOM 596 C CA . LEU A 1 81 ? 3.623 -0.720 2.285 1.00 93.19 81 LEU A CA 1
ATOM 597 C C . LEU A 1 81 ? 3.182 -0.725 0.818 1.00 93.19 81 LEU A C 1
ATOM 599 O O . LEU A 1 81 ? 2.760 -1.758 0.305 1.00 93.19 81 LEU A O 1
ATOM 603 N N . GLY A 1 82 ? 3.334 0.412 0.140 1.00 89.75 82 GLY A N 1
ATOM 604 C CA . GLY A 1 82 ? 2.811 0.629 -1.211 1.00 89.75 82 GLY A CA 1
ATOM 605 C C . GLY A 1 82 ? 1.312 0.906 -1.187 1.00 89.75 82 GLY A C 1
ATOM 606 O O . GLY A 1 82 ? 0.541 0.149 -1.772 1.00 89.75 82 GLY A O 1
ATOM 607 N N . ALA A 1 83 ? 0.910 1.953 -0.463 1.00 90.44 83 ALA A N 1
ATOM 608 C CA . ALA A 1 83 ? -0.493 2.226 -0.170 1.00 90.44 83 ALA A CA 1
ATOM 609 C C . ALA A 1 83 ? -1.343 2.595 -1.396 1.00 90.44 83 ALA A C 1
ATOM 611 O O . ALA A 1 83 ? -2.550 2.344 -1.400 1.00 90.44 83 ALA A O 1
ATOM 612 N N . GLY A 1 84 ? -0.746 3.169 -2.446 1.00 87.94 84 GLY A N 1
ATOM 613 C CA . GLY A 1 84 ? -1.484 3.562 -3.646 1.00 87.94 84 GLY A CA 1
ATOM 614 C C . GLY A 1 84 ? -2.717 4.418 -3.322 1.00 87.94 84 GLY A C 1
ATOM 615 O O . GLY A 1 84 ? -2.613 5.426 -2.630 1.00 87.94 84 GLY A O 1
ATOM 616 N N . ASP A 1 85 ? -3.890 4.003 -3.808 1.00 87.31 85 ASP A N 1
ATOM 617 C CA . ASP A 1 85 ? -5.189 4.654 -3.562 1.00 87.31 85 ASP A CA 1
ATOM 618 C C . ASP A 1 85 ? -5.914 4.149 -2.293 1.00 87.31 85 ASP A C 1
ATOM 620 O O . ASP A 1 85 ? -7.018 4.606 -1.960 1.00 87.31 85 ASP A O 1
ATOM 624 N N . GLY A 1 86 ? -5.306 3.193 -1.580 1.00 90.69 86 GLY A N 1
ATOM 625 C CA . GLY A 1 86 ? -5.826 2.576 -0.364 1.00 90.69 86 GLY A CA 1
ATOM 626 C C . GLY A 1 86 ? -7.145 1.825 -0.548 1.00 90.69 86 GLY A C 1
ATOM 627 O O . GLY A 1 86 ? -7.835 1.592 0.446 1.00 90.69 86 GLY A O 1
ATOM 628 N N . LEU A 1 87 ? -7.535 1.455 -1.778 1.00 90.31 87 LEU A N 1
ATOM 629 C CA . LEU A 1 87 ? -8.844 0.852 -2.078 1.00 90.31 87 LEU A CA 1
ATOM 630 C C . LEU A 1 87 ? -9.180 -0.326 -1.149 1.00 90.31 87 LEU A C 1
ATOM 632 O O . LEU A 1 87 ? -10.280 -0.411 -0.602 1.00 90.31 87 LEU A O 1
ATOM 636 N N . LYS A 1 88 ? -8.212 -1.226 -0.964 1.00 90.44 88 LYS A N 1
ATOM 637 C CA . LYS A 1 88 ? -8.355 -2.431 -0.138 1.00 90.44 88 LYS A CA 1
ATOM 638 C C . LYS A 1 88 ? -8.300 -2.093 1.346 1.00 90.44 88 LYS A C 1
ATOM 640 O O . LYS A 1 88 ? -9.159 -2.517 2.115 1.00 90.44 88 LYS A O 1
ATOM 645 N N . THR A 1 89 ? -7.331 -1.279 1.745 1.00 92.81 89 THR A N 1
ATOM 646 C CA . THR A 1 89 ? -7.095 -0.955 3.153 1.00 92.81 89 THR A CA 1
ATOM 647 C C . THR A 1 89 ? -8.237 -0.162 3.754 1.00 92.81 89 THR A C 1
ATOM 649 O O . THR A 1 89 ? -8.613 -0.421 4.891 1.00 92.81 89 THR A O 1
ATOM 652 N N . LYS A 1 90 ? -8.905 0.700 2.980 1.00 94.50 90 LYS A N 1
ATOM 653 C CA . LYS A 1 90 ? -10.138 1.375 3.410 1.00 94.50 90 LYS A CA 1
ATOM 654 C C . LYS A 1 90 ? -11.224 0.409 3.893 1.00 94.50 90 LYS A C 1
ATOM 656 O O . LY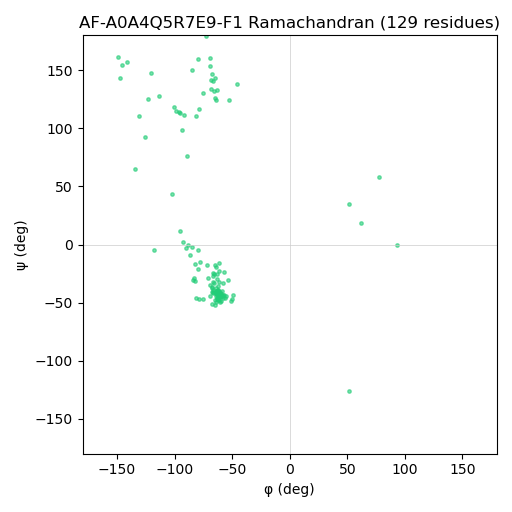S A 1 90 ? -12.001 0.793 4.760 1.00 94.50 90 LYS A O 1
ATOM 661 N N . ILE A 1 91 ? -11.300 -0.818 3.369 1.00 93.88 91 ILE A N 1
ATOM 662 C CA . ILE A 1 91 ? -12.235 -1.836 3.880 1.00 93.88 91 ILE A CA 1
ATOM 663 C C . ILE A 1 91 ? -11.825 -2.253 5.292 1.00 93.88 91 ILE A C 1
ATOM 665 O O . ILE A 1 91 ? -12.632 -2.160 6.211 1.00 93.88 91 ILE A O 1
ATOM 669 N N . LEU A 1 92 ? -10.554 -2.610 5.487 1.00 94.00 92 LEU A N 1
ATOM 670 C CA . LEU A 1 92 ? -10.042 -2.989 6.803 1.00 94.00 92 LEU A CA 1
ATOM 671 C C . LEU A 1 92 ? -10.173 -1.845 7.822 1.00 94.00 92 LEU A C 1
ATOM 673 O O . LEU A 1 92 ? -10.569 -2.077 8.960 1.00 94.00 92 LEU A O 1
ATOM 677 N N . LEU A 1 93 ? -9.891 -0.602 7.417 1.00 95.25 93 LEU A N 1
ATOM 678 C CA . LEU A 1 93 ? -10.050 0.580 8.269 1.00 95.25 93 LEU A CA 1
ATOM 679 C C . LEU A 1 93 ? -11.511 0.786 8.691 1.00 95.25 93 LEU A C 1
ATOM 681 O O . LEU A 1 93 ? -11.765 1.118 9.847 1.00 95.25 93 LEU A O 1
ATOM 685 N N . ARG A 1 94 ? -12.478 0.559 7.790 1.00 95.56 94 ARG A N 1
ATOM 686 C CA . ARG A 1 94 ? -13.912 0.594 8.131 1.00 95.56 94 ARG A CA 1
ATOM 687 C C . ARG A 1 94 ? -14.266 -0.471 9.160 1.00 95.56 94 ARG A C 1
ATOM 689 O O . ARG A 1 94 ? -14.959 -0.150 10.119 1.00 95.56 94 ARG A O 1
ATOM 696 N N . ASP A 1 95 ? -13.762 -1.691 9.000 1.00 95.12 95 ASP A N 1
ATOM 697 C CA . ASP A 1 95 ? -14.030 -2.780 9.944 1.00 95.12 95 ASP A CA 1
ATOM 698 C C . ASP A 1 95 ? -13.388 -2.537 11.316 1.00 95.12 95 ASP A C 1
ATOM 700 O O . ASP A 1 95 ? -13.998 -2.845 12.343 1.00 95.12 95 ASP A O 1
ATOM 704 N N . LEU A 1 96 ? -12.189 -1.944 11.350 1.00 93.81 96 LEU A N 1
ATOM 705 C CA . LEU A 1 96 ? -11.525 -1.522 12.586 1.00 93.81 96 LEU A CA 1
ATOM 706 C C . LEU A 1 96 ? -12.330 -0.432 13.308 1.00 93.81 96 LEU A C 1
ATOM 708 O O . LEU A 1 96 ? -12.550 -0.531 14.516 1.00 93.81 96 LEU A O 1
ATOM 712 N N . LEU A 1 97 ? -12.808 0.578 12.572 1.00 94.25 97 LEU A N 1
ATOM 713 C CA . LEU A 1 97 ? -13.657 1.642 13.117 1.00 94.25 97 LEU A CA 1
ATOM 714 C C . LEU A 1 97 ? -14.999 1.096 13.623 1.00 94.25 97 LEU A C 1
ATOM 716 O O . LEU A 1 97 ? -15.426 1.446 14.720 1.00 94.25 97 LEU A O 1
ATOM 720 N N . ALA A 1 98 ? -15.652 0.218 12.858 1.00 93.75 98 ALA A N 1
ATOM 721 C CA . ALA A 1 98 ? -16.946 -0.366 13.216 1.00 93.75 98 ALA A CA 1
ATOM 722 C C . ALA A 1 98 ? -16.885 -1.213 14.498 1.00 93.75 98 ALA A C 1
ATOM 724 O O . ALA A 1 98 ? -17.870 -1.301 15.230 1.00 93.75 98 ALA A O 1
ATOM 725 N N . GLN A 1 99 ? -15.729 -1.814 14.783 1.00 91.00 99 GLN A N 1
ATOM 726 C CA . GLN A 1 99 ? -15.484 -2.612 15.987 1.00 91.00 99 GLN A CA 1
ATOM 727 C C . GLN A 1 99 ? -14.828 -1.810 17.119 1.00 91.00 99 GLN A C 1
ATOM 729 O O . GLN A 1 99 ? -14.375 -2.399 18.102 1.00 91.00 99 GLN A O 1
ATOM 734 N N . SER A 1 100 ? -14.771 -0.477 16.996 1.00 89.19 100 SER A N 1
ATOM 735 C CA . SER A 1 100 ? -14.160 0.425 17.981 1.00 89.19 100 SER A CA 1
ATOM 736 C C . SER A 1 100 ? -12.736 0.010 18.372 1.00 89.19 100 SER A C 1
ATOM 738 O O . SER A 1 100 ? -12.332 0.145 19.529 1.00 89.19 100 SER A O 1
ATOM 740 N N . ALA A 1 101 ? -11.972 -0.537 17.422 1.00 89.06 101 ALA A N 1
ATOM 741 C CA . ALA A 1 101 ? -10.592 -0.923 17.663 1.00 89.06 101 ALA A CA 1
ATOM 742 C C . ALA A 1 101 ? -9.734 0.325 17.926 1.00 89.06 101 ALA A C 1
ATOM 744 O O . ALA A 1 101 ? -9.877 1.345 17.253 1.00 89.06 101 ALA A O 1
ATOM 745 N N . ALA A 1 102 ? -8.799 0.235 18.872 1.00 88.62 102 ALA A N 1
ATOM 746 C CA . ALA A 1 102 ? -7.763 1.247 19.039 1.00 88.62 102 ALA A CA 1
ATOM 747 C C . ALA A 1 102 ? -6.640 0.981 18.027 1.00 88.62 102 ALA A C 1
ATOM 749 O O . ALA A 1 102 ? -5.923 -0.014 18.153 1.00 88.62 102 ALA A O 1
ATOM 750 N N . PHE A 1 103 ? -6.482 1.849 17.027 1.00 91.19 103 PHE A N 1
ATOM 751 C CA . PHE A 1 103 ? -5.439 1.700 16.013 1.00 91.19 103 PHE A CA 1
ATOM 752 C C . PHE A 1 103 ? -4.931 3.041 15.467 1.00 91.19 103 PHE A C 1
ATOM 754 O O . PHE A 1 103 ? -5.597 4.068 15.579 1.00 91.19 103 PHE A O 1
ATOM 761 N N . THR A 1 104 ? -3.756 3.010 14.843 1.00 92.31 104 THR A N 1
ATOM 762 C CA . THR A 1 104 ? -3.212 4.072 13.992 1.00 92.31 104 THR A CA 1
ATOM 763 C C . THR A 1 104 ? -2.959 3.520 12.596 1.00 92.31 104 THR A C 1
ATOM 765 O O . THR A 1 104 ? -2.637 2.341 12.430 1.00 92.31 104 THR A O 1
ATOM 768 N N . TYR A 1 105 ? -3.121 4.361 11.578 1.00 94.31 105 TYR A N 1
ATOM 769 C CA . TYR A 1 105 ? -2.889 3.985 10.189 1.00 94.31 105 TYR A CA 1
ATOM 770 C C . TYR A 1 105 ? -1.698 4.755 9.614 1.00 94.31 105 TYR A C 1
ATOM 772 O O . TYR A 1 105 ? -1.644 5.981 9.698 1.00 94.31 105 TYR A O 1
ATOM 780 N N . VAL A 1 106 ? -0.739 4.030 9.037 1.00 94.25 106 VAL A N 1
ATOM 781 C CA . VAL A 1 106 ? 0.523 4.573 8.522 1.00 94.25 106 VAL A CA 1
ATOM 782 C C . VAL A 1 106 ? 0.689 4.159 7.054 1.00 94.25 106 VAL A C 1
ATOM 784 O O . VAL A 1 106 ? 1.223 3.079 6.782 1.00 94.25 106 VAL A O 1
ATOM 787 N N . PRO A 1 107 ? 0.237 4.990 6.094 1.00 94.56 107 PRO A N 1
ATOM 788 C CA . PRO A 1 107 ? 0.461 4.738 4.677 1.00 94.56 107 PRO A CA 1
ATOM 789 C C . PRO A 1 107 ? 1.909 5.053 4.292 1.00 94.56 107 PRO A C 1
ATOM 791 O O . PRO A 1 107 ? 2.423 6.136 4.582 1.00 94.56 107 PRO A O 1
ATOM 794 N N . VAL A 1 108 ? 2.562 4.125 3.596 1.00 93.94 108 VAL A N 1
ATOM 795 C CA . VAL A 1 108 ? 3.911 4.298 3.050 1.00 93.94 108 VAL A CA 1
ATOM 796 C C . VAL A 1 108 ? 3.861 4.064 1.548 1.00 93.94 108 VAL A C 1
ATOM 798 O O . VAL A 1 108 ? 3.438 3.006 1.093 1.00 93.94 108 VAL A O 1
ATOM 801 N N . ASP A 1 109 ? 4.336 5.025 0.762 1.00 88.81 109 ASP A N 1
ATOM 802 C CA . ASP A 1 109 ? 4.454 4.879 -0.688 1.00 88.81 109 ASP A CA 1
ATOM 803 C C . ASP A 1 109 ? 5.690 5.619 -1.212 1.00 88.81 109 ASP A C 1
ATOM 805 O O . ASP A 1 109 ? 6.178 6.570 -0.597 1.00 88.81 109 ASP A O 1
ATOM 809 N N . ILE A 1 110 ? 6.212 5.167 -2.351 1.00 85.19 110 ILE A N 1
ATOM 810 C CA . ILE A 1 110 ? 7.295 5.849 -3.064 1.00 85.19 110 ILE A CA 1
ATOM 811 C C . ILE A 1 110 ? 6.770 7.034 -3.886 1.00 85.19 110 ILE A C 1
ATOM 813 O O . ILE A 1 110 ? 7.549 7.925 -4.223 1.00 85.19 110 ILE A O 1
ATOM 817 N N . SER A 1 111 ? 5.475 7.042 -4.215 1.00 83.62 111 SER A N 1
ATOM 818 C CA . SER A 1 111 ? 4.797 8.097 -4.963 1.00 83.62 111 SER A CA 1
ATOM 819 C C . SER A 1 111 ? 4.193 9.145 -4.015 1.00 83.62 111 SER A C 1
ATOM 821 O O . SER A 1 111 ? 3.207 8.856 -3.334 1.00 83.62 111 SER A O 1
ATOM 823 N N . PRO A 1 112 ? 4.715 10.390 -3.991 1.00 86.56 112 PRO A N 1
ATOM 824 C CA . PRO A 1 112 ? 4.136 11.456 -3.173 1.00 86.56 112 PRO A CA 1
ATOM 825 C C . PRO A 1 112 ? 2.698 11.797 -3.579 1.00 86.56 112 PRO A C 1
ATOM 827 O O . PRO A 1 112 ? 1.849 11.982 -2.715 1.00 86.56 112 PRO A O 1
ATOM 830 N N . SER A 1 113 ? 2.403 11.809 -4.885 1.00 85.75 113 SER A N 1
ATOM 831 C CA . SER A 1 113 ? 1.056 12.107 -5.386 1.00 85.75 113 SER A CA 1
ATOM 832 C C . SER A 1 113 ? 0.034 11.057 -4.952 1.00 85.75 113 SER A C 1
ATOM 834 O O . SER A 1 113 ? -1.083 11.417 -4.598 1.00 85.75 113 SER A O 1
ATOM 836 N N . ALA A 1 114 ? 0.419 9.774 -4.912 1.00 85.38 114 ALA A N 1
ATOM 837 C CA . ALA A 1 114 ? -0.465 8.723 -4.410 1.00 85.38 114 ALA A CA 1
ATOM 838 C C . ALA A 1 114 ? -0.804 8.936 -2.924 1.00 85.38 114 ALA A C 1
ATOM 840 O O . ALA A 1 114 ? -1.967 8.838 -2.544 1.00 85.38 114 ALA A O 1
ATOM 841 N N . LEU A 1 115 ? 0.182 9.304 -2.093 1.00 90.81 115 LEU A N 1
ATOM 842 C CA . LEU A 1 115 ? -0.060 9.603 -0.675 1.00 90.81 115 LEU A CA 1
ATOM 843 C C . LEU A 1 115 ? -0.964 10.825 -0.479 1.00 90.81 115 LEU A C 1
ATOM 845 O O . LEU A 1 115 ? -1.847 10.794 0.376 1.00 90.81 115 LEU A O 1
ATOM 849 N N . GLU A 1 116 ? -0.768 11.892 -1.255 1.00 91.25 116 GLU A N 1
ATOM 850 C CA . GLU A 1 116 ? -1.615 13.090 -1.191 1.00 91.25 116 GLU A CA 1
ATOM 851 C C . GLU A 1 116 ? -3.073 12.776 -1.556 1.00 91.25 116 GLU A C 1
ATOM 853 O O . GLU A 1 116 ? -3.992 13.143 -0.815 1.00 91.25 116 GLU A O 1
ATOM 858 N N . GLU A 1 117 ? -3.284 12.046 -2.655 1.00 90.38 117 GLU A N 1
ATOM 859 C CA . GLU A 1 117 ? -4.606 11.596 -3.104 1.00 90.38 117 GLU A CA 1
ATOM 860 C C . GLU A 1 117 ? -5.271 10.677 -2.070 1.00 90.38 117 GLU A C 1
ATOM 862 O O . GLU A 1 117 ? -6.439 10.876 -1.714 1.00 90.38 117 GLU A O 1
ATOM 867 N N . LEU A 1 118 ? -4.517 9.720 -1.522 1.00 93.06 118 LEU A N 1
ATOM 868 C CA . LEU A 1 118 ? -4.986 8.808 -0.484 1.00 93.06 118 LEU A CA 1
ATOM 869 C C . LEU A 1 118 ? -5.419 9.558 0.777 1.00 93.06 118 LEU A C 1
ATOM 871 O O . LEU A 1 118 ? -6.521 9.332 1.276 1.00 93.06 118 LEU A O 1
ATOM 875 N N . VAL A 1 119 ? -4.593 10.472 1.291 1.00 93.69 119 VAL A N 1
ATOM 876 C CA . VAL A 1 119 ? -4.917 11.247 2.500 1.00 93.69 119 VAL A CA 1
ATOM 877 C C . VAL A 1 119 ? -6.155 12.117 2.279 1.00 93.69 119 VAL A C 1
ATOM 879 O O . VAL A 1 119 ? -7.025 12.176 3.154 1.00 93.69 119 VAL A O 1
ATOM 882 N N . ALA A 1 120 ? -6.268 12.777 1.123 1.00 93.75 120 ALA A N 1
ATOM 883 C CA . ALA A 1 120 ? -7.448 13.572 0.784 1.00 93.75 120 ALA A CA 1
ATOM 884 C C . ALA A 1 120 ? -8.717 12.709 0.758 1.00 93.75 120 ALA A C 1
ATOM 886 O O . ALA A 1 120 ? -9.737 13.073 1.348 1.00 93.75 120 ALA A O 1
ATOM 887 N N . SER A 1 121 ? -8.627 11.538 0.135 1.00 94.94 121 SER A N 1
ATOM 888 C CA . SER A 1 121 ? -9.725 10.588 0.031 1.00 94.94 121 SER A CA 1
ATOM 889 C C . SER A 1 121 ? -10.117 9.980 1.386 1.00 94.94 121 SER A C 1
ATOM 891 O O . SER A 1 121 ? -11.304 9.909 1.698 1.00 94.94 121 SER A O 1
ATOM 893 N N . LEU A 1 122 ? -9.156 9.625 2.245 1.00 95.25 122 LEU A N 1
ATOM 894 C CA . LEU A 1 122 ? -9.431 9.112 3.594 1.00 95.25 122 LEU A CA 1
ATOM 895 C C . LEU A 1 122 ? -10.156 10.137 4.464 1.00 95.25 122 LEU A C 1
ATOM 897 O O . LEU A 1 122 ? -11.098 9.775 5.160 1.00 95.25 122 LEU A O 1
ATOM 901 N N . ARG A 1 123 ? -9.780 11.418 4.389 1.00 94.19 123 ARG A N 1
ATOM 902 C CA . ARG A 1 123 ? -10.472 12.489 5.129 1.00 94.19 123 ARG A CA 1
ATOM 903 C C . ARG A 1 123 ? -11.937 12.640 4.718 1.00 94.19 123 ARG A C 1
ATOM 905 O O . ARG A 1 123 ? -12.760 13.015 5.547 1.00 94.19 123 ARG A O 1
ATOM 912 N N . GLN A 1 124 ? -12.255 12.373 3.453 1.00 94.56 124 GLN A N 1
ATOM 913 C CA . GLN A 1 124 ? -13.623 12.440 2.937 1.00 94.56 124 GLN A CA 1
ATOM 914 C C . GLN A 1 124 ? -14.423 11.174 3.260 1.00 94.56 124 GLN A C 1
ATOM 916 O O . GLN A 1 124 ? -15.567 11.264 3.698 1.00 94.56 124 GLN A O 1
ATOM 921 N N . GLU A 1 125 ? -13.833 9.998 3.042 1.00 95.00 125 GLU A N 1
ATOM 922 C CA . GLU A 1 125 ? -14.528 8.714 3.166 1.00 95.00 125 GLU A CA 1
ATOM 923 C C . GLU A 1 125 ? -14.583 8.180 4.603 1.00 95.00 125 GLU A C 1
ATOM 925 O O . GLU A 1 125 ? -15.518 7.454 4.943 1.00 95.00 125 GLU A O 1
ATOM 930 N N . LEU A 1 126 ? -13.581 8.496 5.429 1.00 94.56 126 LEU A N 1
ATOM 931 C CA . LEU A 1 126 ? -13.398 8.000 6.797 1.00 94.56 126 LEU A CA 1
ATOM 932 C C . LEU A 1 126 ? -13.042 9.155 7.753 1.00 94.56 126 LEU A C 1
ATOM 934 O O . LEU A 1 126 ? -11.958 9.168 8.332 1.00 94.56 126 LEU A O 1
ATOM 938 N N . PRO A 1 127 ? -13.947 10.124 7.980 1.00 92.75 127 PRO A N 1
ATOM 939 C CA . PRO A 1 127 ? -13.664 11.294 8.819 1.00 92.75 127 PRO A CA 1
ATOM 940 C C . PRO A 1 127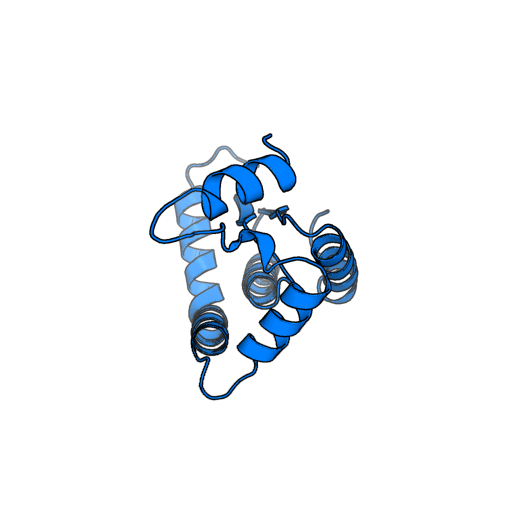 ? -13.406 10.955 10.298 1.00 92.75 127 PRO A C 1
ATOM 942 O O . PRO A 1 127 ? -12.858 11.775 11.026 1.00 92.75 127 PRO A O 1
ATOM 945 N N . ALA A 1 128 ? -13.801 9.759 10.747 1.00 91.81 128 ALA A N 1
ATOM 946 C CA . ALA A 1 128 ? -13.538 9.253 12.094 1.00 91.81 128 ALA A CA 1
ATOM 947 C C . ALA A 1 128 ? -12.161 8.574 12.236 1.00 91.81 128 ALA A C 1
ATOM 949 O O . ALA A 1 128 ? -11.824 8.113 13.325 1.00 91.81 128 ALA A O 1
ATOM 950 N N . LEU A 1 129 ? -11.387 8.468 11.149 1.00 90.81 129 LEU A N 1
ATOM 951 C CA . LEU A 1 129 ? -10.058 7.873 11.182 1.00 90.81 129 LEU A CA 1
ATOM 952 C C . LEU A 1 129 ? -9.131 8.742 12.051 1.00 90.81 129 LEU A C 1
ATOM 954 O O . LEU A 1 129 ? -9.017 9.942 11.786 1.00 90.81 129 LEU A O 1
ATOM 958 N N . PRO A 1 130 ? -8.465 8.173 13.071 1.00 74.62 130 PRO A N 1
ATOM 959 C CA . PRO A 1 130 ? -7.511 8.923 13.874 1.00 74.62 130 PRO A CA 1
ATOM 960 C C . PRO A 1 130 ? -6.332 9.360 12.994 1.00 74.62 130 PRO A C 1
ATOM 962 O O . PRO A 1 130 ? -5.708 8.535 12.325 1.00 74.62 130 PRO A O 1
ATOM 965 N N . THR A 1 131 ? -6.076 10.667 12.972 1.00 58.47 131 THR A N 1
ATOM 966 C CA . THR A 1 131 ? -4.925 11.304 12.310 1.00 58.47 131 THR A CA 1
ATOM 967 C C . THR A 1 131 ? -3.701 11.331 13.198 1.00 58.47 131 THR A C 1
ATOM 969 O O . THR A 1 131 ? -3.882 11.646 14.397 1.00 58.47 131 THR A O 1
#

Radius of gyration: 18.48 Å; Cα contacts (8 Å, |Δi|>4): 111; chains: 1; bounding box: 43×26×49 Å

Mean predicted aligned error: 5.0 Å

Foldseek 3Di:
DDDPVVQQVVQCPDVVRDHDPVVCPDPVSLVVVVVLCVDPVNCPNVVLLVCCQVCLLVVLVVVVVVCPPPPPPDAAEAEAAACQLVSRVVSNQVSCVVVVGRYAYHYDHPDPVRVVNNVVVCCVPPVVHDD

Sequence (131 aa):
MSSLAAHVAHGFAQTPKSLSSKYFYDAAGSRLFQQIMALPEYYPTRTELAIFQAQGAAIVQALQAGTAEAPAGQALAVVELGAGDGLKTKILLRDLLAQSAAFTYVPVDISPSALEELVASLRQELPALPT

pLDDT: mean 90.41, std 7.69, range [50.16, 98.12]

Secondary structure (DSSP, 8-state):
---HHHHHHHHHHSSS----GGGG-SHHHHHHHHHHHTSSS-HHHHHHHHHHHHHHHHHHHHHHHHTTTS-TTPPEEEEEES-TT-TTHHHHHHHHHHTT--EEEEEE-S-HHHHHHHHHHHHHH-TTS--

Nearest PDB structures (foldseek):
  6d6y-assembly1_A  TM=7.909E-01  e=1.093E-02  Moorena bouillonii
  7qw7-assembly1_A  TM=7.020E-01  e=1.163E-02  Geobacillus stearothermophilus
  7qw8-assembly2_B  TM=7.199E-01  e=1.796E-02  Geobacillus stearothermophilus
  6cca-assembly1_A  TM=5.691E-01  e=1.401E-02  Sorangium cellulosum
  6ugh-assembly1_A  TM=5.437E-01  e=1.911E-02  Homo sapiens

Solvent-accessible surface area (backbone atoms only — not comparable to full-atom values): 7753 Å² total; per-residue (Å²): 133,85,51,72,68,56,51,49,56,54,21,65,72,41,88,77,62,50,73,70,72,76,74,49,56,46,81,66,40,43,53,50,49,57,54,47,47,70,36,91,84,38,49,66,55,59,54,52,40,51,48,44,74,75,40,27,62,60,51,46,52,53,53,52,60,73,46,66,84,52,64,92,88,70,55,49,78,48,72,37,83,66,33,53,74,36,76,58,54,55,51,46,54,49,41,33,56,76,66,68,55,62,57,43,73,44,79,37,60,94,41,67,68,36,52,53,52,27,54,57,46,41,57,70,77,41,70,85,59,71,127